Protein AF-A0A969HRS2-F1 (afdb_monomer)

pLDDT: mean 92.59, std 5.69, range [67.19, 98.75]

Structure (mmCIF, N/CA/C/O backbone):
data_AF-A0A969HRS2-F1
#
_entry.id   AF-A0A969HRS2-F1
#
loop_
_atom_site.group_PDB
_atom_site.id
_atom_site.type_symbol
_atom_site.label_atom_id
_atom_site.label_alt_id
_atom_site.label_comp_id
_atom_site.label_asym_id
_atom_site.label_entity_id
_atom_site.label_seq_id
_atom_site.pdbx_PDB_ins_code
_atom_site.Cartn_x
_atom_site.Cartn_y
_atom_site.Cartn_z
_atom_site.occupancy
_atom_site.B_iso_or_equiv
_atom_site.auth_seq_id
_atom_site.auth_comp_id
_atom_site.auth_asym_id
_atom_site.auth_atom_id
_atom_site.pdbx_PDB_model_num
ATOM 1 N N . MET A 1 1 ? 6.900 -6.007 -22.118 1.00 84.50 1 MET A N 1
ATOM 2 C CA . MET A 1 1 ? 6.593 -7.347 -22.661 1.00 84.50 1 MET A CA 1
ATOM 3 C C . MET A 1 1 ? 6.162 -7.152 -24.102 1.00 84.50 1 MET A C 1
ATOM 5 O O . MET A 1 1 ? 5.587 -6.109 -24.361 1.00 84.50 1 MET A O 1
ATOM 9 N N . ASP A 1 2 ? 6.473 -8.085 -24.999 1.00 89.44 2 ASP A N 1
ATOM 10 C CA . ASP A 1 2 ? 5.857 -8.136 -26.331 1.00 89.44 2 ASP A CA 1
ATOM 11 C C . ASP A 1 2 ? 4.479 -8.803 -26.179 1.00 89.44 2 ASP A C 1
ATOM 13 O O . ASP A 1 2 ? 4.404 -9.971 -25.791 1.00 89.44 2 ASP A O 1
ATOM 17 N N . LEU A 1 3 ? 3.402 -8.037 -26.358 1.00 91.56 3 LEU A N 1
ATOM 18 C CA . LEU A 1 3 ? 2.026 -8.501 -26.158 1.00 91.56 3 LEU A CA 1
ATOM 19 C C . LEU A 1 3 ? 1.389 -9.048 -27.438 1.00 91.56 3 LEU A C 1
ATOM 21 O O . LEU A 1 3 ? 0.388 -9.762 -27.348 1.00 91.56 3 LEU A O 1
ATOM 25 N N . ASN A 1 4 ? 1.920 -8.702 -28.611 1.00 91.25 4 ASN A N 1
ATOM 26 C CA . ASN A 1 4 ? 1.336 -9.055 -29.907 1.00 91.25 4 ASN A CA 1
ATOM 27 C C . ASN A 1 4 ? 2.160 -10.115 -30.674 1.00 91.25 4 ASN A C 1
ATOM 29 O O . ASN A 1 4 ? 1.665 -10.668 -31.657 1.00 91.25 4 ASN A O 1
ATOM 33 N N . GLY A 1 5 ? 3.364 -10.443 -30.197 1.00 93.31 5 GLY A N 1
ATOM 34 C CA . GLY A 1 5 ? 4.249 -11.478 -30.723 1.00 93.31 5 GLY A CA 1
ATOM 35 C C . GLY A 1 5 ? 5.013 -11.078 -31.987 1.00 93.31 5 GLY A C 1
ATOM 36 O O . GLY A 1 5 ? 5.442 -11.967 -32.726 1.00 93.31 5 GLY A O 1
ATOM 37 N N . ASP A 1 6 ? 5.148 -9.783 -32.278 1.00 93.81 6 ASP A N 1
ATOM 38 C CA . ASP A 1 6 ? 5.818 -9.289 -33.488 1.00 93.81 6 ASP A CA 1
ATOM 39 C C . ASP A 1 6 ? 7.340 -9.089 -33.323 1.00 93.81 6 ASP A C 1
ATOM 41 O O . ASP A 1 6 ? 8.044 -8.829 -34.304 1.00 93.81 6 ASP A O 1
ATOM 45 N N . GLY A 1 7 ? 7.866 -9.259 -32.103 1.00 92.12 7 GLY A N 1
ATOM 46 C CA . GLY A 1 7 ? 9.275 -9.071 -31.762 1.00 92.12 7 GLY A CA 1
ATOM 47 C C . GLY A 1 7 ? 9.714 -7.605 -31.651 1.00 92.12 7 GLY A C 1
ATOM 48 O O . GLY A 1 7 ? 10.912 -7.341 -31.510 1.00 92.12 7 GLY A O 1
ATOM 49 N N . ILE A 1 8 ? 8.786 -6.645 -31.711 1.00 93.12 8 ILE A N 1
ATOM 50 C CA . ILE A 1 8 ? 9.032 -5.201 -31.721 1.00 93.12 8 ILE A CA 1
ATOM 51 C C . ILE A 1 8 ? 8.324 -4.541 -30.535 1.00 93.12 8 ILE A C 1
ATOM 53 O O . ILE A 1 8 ? 7.139 -4.234 -30.590 1.00 93.12 8 ILE A O 1
ATOM 57 N N . ILE A 1 9 ? 9.090 -4.154 -29.512 1.00 90.00 9 ILE A N 1
ATOM 58 C CA . ILE A 1 9 ? 8.539 -3.414 -28.367 1.00 90.00 9 ILE A CA 1
ATOM 59 C C . ILE A 1 9 ? 8.143 -1.991 -28.774 1.00 90.00 9 ILE A C 1
ATOM 61 O O . ILE A 1 9 ? 8.999 -1.129 -29.000 1.00 90.00 9 ILE A O 1
ATOM 65 N N . ASN A 1 10 ? 6.841 -1.729 -28.841 1.00 89.00 10 ASN A N 1
ATOM 66 C CA . ASN A 1 10 ? 6.278 -0.454 -29.256 1.00 89.00 10 ASN A CA 1
ATOM 67 C C . ASN A 1 10 ? 4.979 -0.096 -28.492 1.00 89.00 10 ASN A C 1
ATOM 69 O O . ASN A 1 10 ? 4.672 -0.629 -27.430 1.00 89.00 10 ASN A O 1
ATOM 73 N N . ASN A 1 11 ? 4.227 0.901 -28.972 1.00 89.12 11 ASN A N 1
ATOM 74 C CA . ASN A 1 11 ? 3.004 1.365 -28.301 1.00 89.12 11 ASN A CA 1
ATOM 75 C C . ASN A 1 11 ? 1.852 0.344 -28.326 1.00 89.12 11 ASN A C 1
ATOM 77 O O . ASN A 1 11 ? 0.915 0.496 -27.544 1.00 89.12 11 ASN A O 1
ATOM 81 N N . GLN A 1 12 ? 1.912 -0.656 -29.207 1.00 92.81 12 GLN A N 1
ATOM 82 C CA . GLN A 1 12 ? 0.958 -1.763 -29.280 1.00 92.81 12 GLN A CA 1
ATOM 83 C C . GLN A 1 12 ? 1.097 -2.731 -28.095 1.00 92.81 12 GLN A C 1
ATOM 85 O O . GLN A 1 12 ? 0.156 -3.461 -27.804 1.00 92.81 12 GLN A O 1
ATOM 90 N N . ASP A 1 13 ? 2.197 -2.652 -27.341 1.00 91.69 13 ASP A N 1
ATOM 91 C CA . ASP A 1 13 ? 2.449 -3.461 -26.142 1.00 91.69 13 ASP A CA 1
ATOM 92 C C . ASP A 1 13 ? 1.914 -2.845 -24.845 1.00 91.69 13 ASP A C 1
ATOM 94 O O . ASP A 1 13 ? 2.311 -3.216 -23.737 1.00 91.69 13 ASP A O 1
ATOM 98 N N . ARG A 1 14 ? 1.023 -1.859 -24.956 1.00 92.31 14 ARG A N 1
ATOM 99 C CA . ARG A 1 14 ? 0.367 -1.243 -23.803 1.00 92.31 14 ARG A CA 1
ATOM 100 C C . ARG A 1 14 ? -0.948 -1.951 -23.522 1.00 92.31 14 ARG A C 1
ATOM 102 O O . ARG A 1 14 ? -1.768 -2.139 -24.414 1.00 92.31 14 ARG A O 1
ATOM 109 N N . THR A 1 15 ? -1.175 -2.266 -22.255 1.00 93.50 15 THR A N 1
ATOM 110 C CA . THR A 1 15 ? -2.420 -2.865 -21.770 1.00 93.50 15 THR A CA 1
ATOM 111 C C . THR A 1 15 ? -2.882 -2.176 -20.489 1.00 93.50 15 THR A C 1
ATOM 113 O O . THR A 1 15 ? -2.183 -1.315 -19.948 1.00 93.50 15 THR A O 1
ATOM 116 N N . ASN A 1 16 ? -4.070 -2.537 -20.007 1.00 91.12 16 ASN A N 1
ATOM 117 C CA . ASN A 1 16 ? -4.496 -2.155 -18.672 1.00 91.12 16 ASN A CA 1
ATOM 118 C C . ASN A 1 16 ? -3.683 -2.946 -17.635 1.00 91.12 16 ASN A C 1
ATOM 120 O O . ASN A 1 16 ? -3.732 -4.173 -17.618 1.00 91.12 16 ASN A O 1
ATOM 124 N N . ILE A 1 17 ? -2.940 -2.224 -16.801 1.00 92.00 17 ILE A N 1
ATOM 125 C CA . ILE A 1 17 ? -2.005 -2.766 -15.807 1.00 92.00 17 ILE A CA 1
ATOM 126 C C . ILE A 1 17 ? -2.451 -2.511 -14.363 1.00 92.00 17 ILE A C 1
ATOM 128 O O . ILE A 1 17 ? -1.679 -2.769 -13.449 1.00 92.00 17 ILE A O 1
ATOM 132 N N . GLY A 1 18 ? -3.646 -1.955 -14.141 1.00 90.12 18 GLY A N 1
ATOM 133 C CA . GLY A 1 18 ? -4.096 -1.658 -12.786 1.00 90.12 18 GLY A CA 1
ATOM 134 C C . GLY A 1 18 ? -5.572 -1.286 -12.667 1.00 90.12 18 GLY A C 1
ATOM 135 O O . GLY A 1 18 ? -6.175 -0.714 -13.579 1.00 90.12 18 GLY A O 1
ATOM 136 N N . HIS A 1 19 ? -6.160 -1.559 -11.506 1.00 93.25 19 HIS A N 1
ATOM 137 C CA . HIS A 1 19 ? -7.541 -1.215 -11.191 1.00 93.25 19 HIS A CA 1
ATOM 138 C C . HIS A 1 19 ? -7.672 -0.495 -9.842 1.00 93.25 19 HIS A C 1
ATOM 140 O O . HIS A 1 19 ? -7.511 -1.086 -8.779 1.00 93.25 19 HIS A O 1
ATOM 146 N N . PHE A 1 20 ? -8.025 0.795 -9.873 1.00 92.69 20 PHE A N 1
ATOM 147 C CA . PHE A 1 20 ? -8.107 1.621 -8.659 1.00 92.69 20 PHE A CA 1
ATOM 148 C C . PHE A 1 20 ? -9.328 1.324 -7.774 1.00 92.69 20 PHE A C 1
ATOM 150 O O . PHE A 1 20 ? -9.346 1.713 -6.604 1.00 92.69 20 PHE A O 1
ATOM 157 N N . LEU A 1 21 ? -10.373 0.683 -8.311 1.00 96.56 21 LEU A N 1
ATOM 158 C CA . LEU A 1 21 ? -11.550 0.334 -7.519 1.00 96.56 21 LEU A CA 1
ATOM 159 C C . LEU A 1 21 ? -11.250 -0.926 -6.694 1.00 96.56 21 LEU A C 1
ATOM 161 O O . LEU A 1 21 ? -10.815 -1.932 -7.256 1.00 96.56 21 LEU A O 1
ATOM 165 N N . PRO A 1 22 ? -11.497 -0.914 -5.374 1.00 96.62 22 PRO A N 1
ATOM 166 C CA . PRO A 1 22 ? -11.329 -2.106 -4.557 1.00 96.62 22 PRO A CA 1
ATOM 167 C C . PRO A 1 22 ? -12.378 -3.160 -4.921 1.00 96.62 22 PRO A C 1
ATOM 169 O O . PRO A 1 22 ? -13.525 -2.835 -5.232 1.00 96.62 22 PRO A O 1
ATOM 172 N N . LYS A 1 23 ? -12.007 -4.438 -4.803 1.00 97.31 23 LYS A N 1
ATOM 173 C CA . LYS A 1 23 ? -12.938 -5.567 -4.957 1.00 97.31 23 LYS A CA 1
ATOM 174 C C . LYS A 1 23 ? -14.002 -5.552 -3.863 1.00 97.31 23 LYS A C 1
ATOM 176 O O . LYS A 1 23 ? -15.158 -5.866 -4.125 1.00 97.31 23 LYS A O 1
ATOM 181 N N . PHE A 1 24 ? -13.608 -5.192 -2.641 1.00 97.94 24 PHE A N 1
ATOM 182 C CA . PHE A 1 24 ? -14.516 -4.942 -1.526 1.00 97.94 24 PHE A CA 1
ATOM 183 C C . PHE A 1 24 ? -13.855 -4.071 -0.452 1.00 97.94 24 PHE A C 1
ATOM 185 O O . PHE A 1 24 ? -12.629 -4.008 -0.329 1.00 97.94 24 PHE A O 1
ATOM 192 N N . SER A 1 25 ? -14.694 -3.432 0.357 1.00 98.19 25 SER A N 1
ATOM 193 C CA . SER A 1 25 ? -14.303 -2.663 1.541 1.00 98.19 25 SER A CA 1
ATOM 194 C C . SER A 1 25 ? -14.915 -3.310 2.775 1.00 98.19 25 SER A C 1
ATOM 196 O O . SER A 1 25 ? -16.031 -3.825 2.712 1.00 98.19 25 SER A O 1
ATOM 198 N N . TYR A 1 26 ? -14.202 -3.293 3.896 1.00 98.44 26 TYR A N 1
ATOM 199 C CA . TYR A 1 26 ? -14.631 -3.967 5.117 1.00 98.44 26 TYR A CA 1
ATOM 200 C C . TYR A 1 26 ? -14.252 -3.172 6.364 1.00 98.44 26 TYR A C 1
ATOM 202 O O . TYR A 1 26 ? -13.376 -2.306 6.359 1.00 98.44 26 TYR A O 1
ATOM 210 N N . GLY A 1 27 ? -14.946 -3.456 7.456 1.00 98.38 27 GLY A N 1
ATOM 211 C CA . GLY A 1 27 ? -14.663 -2.871 8.754 1.00 98.38 27 GLY A CA 1
ATOM 212 C C . GLY A 1 27 ? -15.366 -3.655 9.842 1.00 98.38 27 GLY A C 1
ATOM 213 O O . GLY A 1 27 ? -16.429 -4.230 9.612 1.00 98.38 27 GLY A O 1
ATOM 214 N N . PHE A 1 28 ? -14.748 -3.703 11.013 1.00 98.38 28 PHE A N 1
ATOM 215 C CA . PHE A 1 28 ? -15.291 -4.403 12.165 1.00 98.38 28 PHE A CA 1
ATOM 216 C C . PHE A 1 28 ? -14.889 -3.692 13.451 1.00 98.38 28 PHE A C 1
ATOM 218 O O . PHE A 1 28 ? -13.817 -3.088 13.548 1.00 98.38 28 PHE A O 1
ATOM 225 N N . THR A 1 29 ? -15.773 -3.782 14.436 1.00 98.38 29 THR A N 1
ATOM 226 C CA . THR A 1 29 ? -15.559 -3.241 15.774 1.00 98.38 29 THR A CA 1
ATOM 227 C C . THR A 1 29 ? -15.507 -4.398 16.754 1.00 98.38 29 THR A C 1
ATOM 229 O O . THR A 1 29 ? -16.380 -5.263 16.743 1.00 98.38 29 THR A O 1
ATOM 232 N N . ILE A 1 30 ? -14.483 -4.406 17.598 1.00 97.75 30 ILE A N 1
ATOM 233 C CA . ILE A 1 30 ? -14.338 -5.330 18.718 1.00 97.75 30 ILE A CA 1
ATOM 234 C C . ILE A 1 30 ? -14.532 -4.502 19.978 1.00 97.75 30 ILE A C 1
ATOM 236 O O . ILE A 1 30 ? -13.841 -3.502 20.166 1.00 97.75 30 ILE A O 1
ATOM 240 N N . GLY A 1 31 ? -15.474 -4.900 20.824 1.00 97.25 31 GLY A N 1
ATOM 241 C CA . GLY A 1 31 ? -15.737 -4.215 22.080 1.00 97.25 31 GLY A CA 1
ATOM 242 C C . GLY A 1 31 ? -16.050 -5.190 23.199 1.00 97.25 31 GLY A C 1
ATOM 243 O O . GLY A 1 31 ? -16.543 -6.291 22.949 1.00 97.25 31 GLY A O 1
ATOM 244 N N . GLY A 1 32 ? -15.735 -4.790 24.425 1.00 97.56 32 GLY A N 1
ATOM 245 C CA . GLY A 1 32 ? -16.011 -5.588 25.608 1.00 97.56 32 GLY A CA 1
ATOM 246 C C . GLY A 1 32 ? -15.811 -4.806 26.894 1.00 97.56 32 GLY A C 1
ATOM 247 O O . GLY A 1 32 ? -15.080 -3.817 26.935 1.00 97.56 32 GLY A O 1
ATOM 248 N N . GLU A 1 33 ? -16.456 -5.292 27.946 1.00 97.62 33 GLU A N 1
ATOM 249 C CA . GLU A 1 33 ? -16.412 -4.708 29.279 1.00 97.62 33 GLU A CA 1
ATOM 250 C C . GLU A 1 33 ? -15.925 -5.753 30.283 1.00 97.62 33 GLU A C 1
ATOM 252 O O . GLU A 1 33 ? -16.315 -6.924 30.228 1.00 97.62 33 GLU A O 1
ATOM 257 N N . TYR A 1 34 ? -15.067 -5.345 31.214 1.00 96.94 34 TYR A N 1
ATOM 258 C CA . TYR A 1 34 ? -14.585 -6.211 32.282 1.00 96.94 34 TYR A CA 1
ATOM 259 C C . TYR A 1 34 ? -14.152 -5.405 33.505 1.00 96.94 34 TYR A C 1
ATOM 261 O O . TYR A 1 34 ? -13.243 -4.589 33.417 1.00 96.94 34 TYR A O 1
ATOM 269 N N . LYS A 1 35 ? -14.756 -5.676 34.673 1.00 94.69 35 LYS A N 1
ATOM 270 C CA . LYS A 1 35 ? -14.397 -5.055 35.968 1.00 94.69 35 LYS A CA 1
ATOM 271 C C . LYS A 1 35 ? -14.201 -3.535 35.867 1.00 94.69 35 LYS A C 1
ATOM 273 O O . LYS A 1 35 ? -13.118 -3.034 36.156 1.00 94.69 35 LYS A O 1
ATOM 278 N N . ASN A 1 36 ? -15.244 -2.833 35.426 1.00 96.06 36 ASN A N 1
ATOM 279 C CA . ASN A 1 36 ? -15.260 -1.383 35.212 1.00 96.06 36 ASN A CA 1
ATOM 280 C C . ASN A 1 36 ? -14.389 -0.867 34.058 1.00 96.06 36 ASN A C 1
ATOM 282 O O . ASN A 1 36 ? -14.469 0.320 33.769 1.00 96.06 36 ASN A O 1
ATOM 286 N N . PHE A 1 37 ? -13.605 -1.707 33.384 1.00 97.69 37 PHE A N 1
ATOM 287 C CA . PHE A 1 37 ? -12.943 -1.331 32.139 1.00 97.69 37 PHE A CA 1
ATOM 288 C C . PHE A 1 37 ? -13.867 -1.552 30.949 1.00 97.69 37 PHE A C 1
ATOM 290 O O . PHE A 1 37 ? -14.545 -2.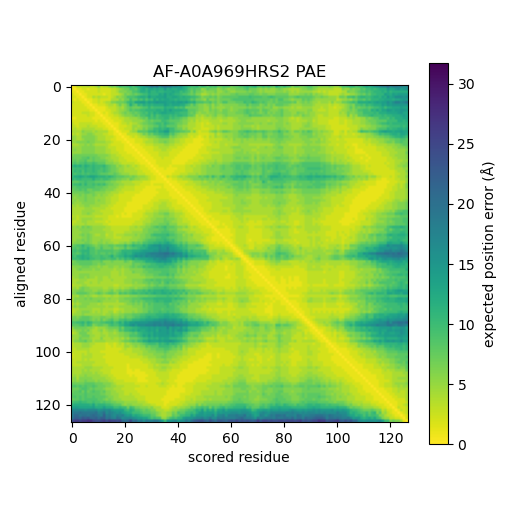577 30.876 1.00 97.69 37 PHE A O 1
ATOM 297 N N . ASP A 1 38 ? -13.819 -0.634 29.995 1.00 97.62 38 ASP A N 1
ATOM 298 C CA . ASP A 1 38 ? -14.446 -0.752 28.685 1.00 97.62 38 ASP A CA 1
ATOM 299 C C . ASP A 1 38 ? -13.379 -0.604 27.596 1.00 97.62 38 ASP A C 1
ATOM 301 O O . ASP A 1 38 ? -12.501 0.254 27.662 1.00 97.62 38 ASP A O 1
ATOM 305 N N . LEU A 1 39 ? -13.408 -1.486 26.601 1.00 9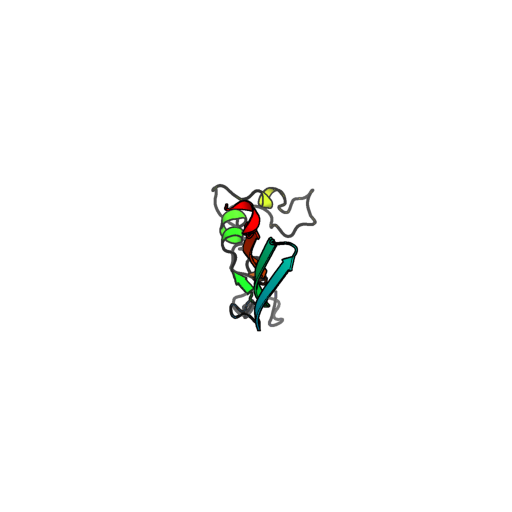8.06 39 LEU A N 1
ATOM 306 C CA . LEU A 1 39 ? -12.518 -1.445 25.447 1.00 98.06 39 LEU A CA 1
ATOM 307 C C . LEU A 1 39 ? -13.369 -1.389 24.186 1.00 98.06 39 LEU A C 1
ATOM 309 O O . LEU A 1 39 ? -14.270 -2.205 24.011 1.00 98.06 39 LEU A O 1
ATOM 313 N N . THR A 1 40 ? -13.037 -0.477 23.279 1.00 98.25 40 THR A N 1
ATOM 314 C CA . THR A 1 40 ? -13.566 -0.447 21.914 1.00 98.25 40 THR A CA 1
ATOM 315 C C . THR A 1 40 ? -12.422 -0.271 20.928 1.00 98.25 40 THR A C 1
ATOM 317 O O . THR A 1 40 ? -11.634 0.668 21.021 1.00 98.25 40 THR A O 1
ATOM 320 N N . VAL A 1 41 ? -12.340 -1.164 19.948 1.00 98.44 41 VAL A N 1
ATOM 321 C CA . VAL A 1 41 ? -11.347 -1.138 18.877 1.00 98.44 41 VAL A CA 1
ATOM 322 C C . VAL A 1 41 ? -12.065 -1.194 17.540 1.00 98.44 41 VAL A C 1
ATOM 324 O O . VAL A 1 41 ? -12.879 -2.084 17.309 1.00 98.44 41 VAL A O 1
ATOM 327 N N . PHE A 1 42 ? -11.750 -0.267 16.643 1.00 98.62 42 PHE A N 1
ATOM 328 C CA . PHE A 1 42 ? -12.334 -0.208 15.307 1.00 98.62 42 PHE A CA 1
ATOM 329 C C . PHE A 1 42 ? -11.262 -0.406 14.239 1.00 98.62 42 PHE A C 1
ATOM 331 O O . PHE A 1 42 ? -10.268 0.324 14.203 1.00 98.62 42 PHE A O 1
ATOM 338 N N . PHE A 1 43 ? -11.500 -1.355 13.338 1.00 98.75 43 PHE A N 1
ATOM 339 C CA . PHE A 1 43 ? -10.677 -1.619 12.165 1.00 98.75 43 PHE A CA 1
ATOM 340 C C . PHE A 1 43 ? -11.435 -1.298 10.876 1.00 98.75 43 PHE A C 1
ATOM 342 O O . PHE A 1 43 ? -12.634 -1.549 10.760 1.00 98.75 43 PHE A O 1
ATOM 349 N N . GLN A 1 44 ? -10.715 -0.781 9.881 1.00 98.69 44 GLN A N 1
ATOM 350 C CA . GLN A 1 44 ? -11.226 -0.516 8.536 1.00 98.69 44 GLN A CA 1
ATOM 351 C C . GLN A 1 44 ? -10.197 -0.963 7.497 1.00 98.69 44 GLN A C 1
ATOM 353 O O . GLN A 1 44 ? -9.005 -0.704 7.666 1.00 98.69 44 GLN A O 1
ATOM 358 N N . GLY A 1 45 ? -10.651 -1.564 6.403 1.00 98.38 45 GLY A N 1
ATOM 359 C CA . GLY A 1 45 ? -9.794 -1.990 5.307 1.00 98.38 45 GLY A CA 1
ATOM 360 C C . GLY A 1 45 ? -10.478 -1.959 3.945 1.00 98.38 45 GLY A C 1
ATOM 361 O O . GLY A 1 45 ? -11.697 -1.804 3.830 1.00 98.38 45 GLY A O 1
ATOM 362 N N . VAL A 1 46 ? -9.657 -2.104 2.912 1.00 98.44 46 VAL A N 1
ATOM 363 C CA . VAL A 1 46 ? -10.055 -2.295 1.510 1.00 98.44 46 VAL A CA 1
ATOM 364 C C . VAL A 1 46 ? -9.181 -3.391 0.912 1.00 98.44 46 VAL A C 1
ATOM 366 O O . VAL A 1 46 ? -8.044 -3.573 1.349 1.00 98.44 46 VAL A O 1
ATOM 369 N N . GLN A 1 47 ? -9.715 -4.138 -0.051 1.00 98.25 47 GLN A N 1
ATOM 370 C CA . GLN A 1 47 ? -9.000 -5.245 -0.678 1.00 98.25 47 GLN A CA 1
ATOM 371 C C . GLN A 1 47 ? -9.087 -5.184 -2.202 1.00 98.25 47 GLN A C 1
ATOM 373 O O . GLN A 1 47 ? -10.172 -5.058 -2.773 1.00 98.25 47 GLN A O 1
ATOM 378 N N . GLY A 1 48 ? -7.948 -5.407 -2.851 1.00 97.12 48 GLY A N 1
ATOM 379 C CA . GLY A 1 48 ? -7.820 -5.703 -4.273 1.00 97.12 48 GLY A CA 1
ATOM 380 C C . GLY A 1 48 ? -7.809 -4.489 -5.194 1.00 97.12 48 GLY A C 1
ATOM 381 O O . GLY A 1 48 ? -8.043 -4.677 -6.383 1.00 97.12 48 GLY A O 1
ATOM 382 N N . ASN A 1 49 ? -7.595 -3.284 -4.662 1.00 97.12 49 ASN A N 1
ATOM 383 C CA . ASN A 1 49 ? -7.277 -2.110 -5.470 1.00 97.12 49 ASN A CA 1
ATOM 384 C C . ASN A 1 49 ? -5.772 -2.037 -5.725 1.00 97.12 49 ASN A C 1
ATOM 386 O O . ASN A 1 49 ? -4.972 -2.322 -4.841 1.00 97.12 49 ASN A O 1
ATOM 390 N N . GLU A 1 50 ? -5.408 -1.554 -6.898 1.00 97.38 50 GLU A N 1
ATOM 391 C CA . GLU A 1 50 ? -4.033 -1.270 -7.291 1.00 97.38 50 GLU A CA 1
ATOM 392 C C . GLU A 1 50 ? -3.831 0.247 -7.352 1.00 97.38 50 GLU A C 1
ATOM 394 O O . GLU A 1 50 ? -4.723 0.995 -7.772 1.00 97.38 50 GLU A O 1
ATOM 399 N N . ILE A 1 51 ? -2.672 0.717 -6.897 1.00 95.88 51 ILE A N 1
ATOM 400 C CA . ILE A 1 51 ? -2.335 2.140 -6.815 1.00 95.88 51 ILE A CA 1
ATOM 401 C C . ILE A 1 51 ? -1.097 2.443 -7.650 1.00 95.88 51 ILE A C 1
ATOM 403 O O . ILE A 1 51 ? -0.140 1.678 -7.662 1.00 95.88 51 ILE A O 1
ATOM 407 N N . LEU A 1 52 ? -1.103 3.588 -8.331 1.00 94.88 52 LEU A N 1
ATOM 408 C CA . LEU A 1 52 ? 0.100 4.119 -8.962 1.00 94.88 52 LEU A CA 1
ATOM 409 C C . LEU A 1 52 ? 0.946 4.826 -7.896 1.00 94.88 52 LEU A C 1
ATOM 411 O O . LEU A 1 52 ? 0.554 5.887 -7.404 1.00 94.88 52 LEU A O 1
ATOM 415 N N . ASN A 1 53 ? 2.109 4.270 -7.564 1.00 93.44 53 ASN A N 1
ATOM 416 C CA . ASN A 1 53 ? 3.054 4.878 -6.639 1.00 93.44 53 ASN A CA 1
ATOM 417 C C . ASN A 1 53 ? 4.051 5.781 -7.377 1.00 93.44 53 ASN A C 1
ATOM 419 O O . ASN A 1 53 ? 5.107 5.358 -7.855 1.00 93.44 53 ASN A O 1
ATOM 423 N N . THR A 1 54 ? 3.734 7.073 -7.419 1.00 91.56 54 THR A N 1
ATOM 424 C CA . THR A 1 54 ? 4.614 8.090 -8.011 1.00 91.56 54 THR A CA 1
ATOM 425 C C . THR A 1 54 ? 5.886 8.331 -7.198 1.00 91.56 54 THR A C 1
ATOM 427 O O . THR A 1 54 ? 6.858 8.833 -7.751 1.00 91.56 54 THR A O 1
ATOM 430 N N . ASN A 1 55 ? 5.942 7.932 -5.921 1.00 91.25 55 ASN A N 1
ATOM 431 C CA . ASN A 1 55 ? 7.171 8.062 -5.137 1.00 91.25 55 ASN A CA 1
ATOM 432 C C . ASN A 1 55 ? 8.270 7.142 -5.672 1.00 91.25 55 ASN A C 1
ATOM 434 O O . ASN A 1 55 ? 9.418 7.561 -5.711 1.00 91.25 55 ASN A O 1
ATOM 438 N N . ILE A 1 56 ? 7.940 5.927 -6.128 1.00 89.69 56 ILE A N 1
ATOM 439 C CA . ILE A 1 56 ? 8.920 5.036 -6.776 1.00 89.69 56 ILE A CA 1
ATOM 440 C C . ILE A 1 56 ? 9.438 5.694 -8.061 1.00 89.69 56 ILE A C 1
ATOM 442 O O . ILE A 1 56 ? 10.637 5.689 -8.329 1.00 89.69 56 ILE A O 1
ATOM 446 N N . TYR A 1 57 ? 8.557 6.328 -8.838 1.00 86.94 57 TYR A N 1
ATOM 447 C CA . TYR A 1 57 ? 8.959 7.074 -10.032 1.00 86.94 57 TYR A CA 1
ATOM 448 C C . TYR A 1 57 ? 9.945 8.206 -9.702 1.00 86.94 57 TYR A C 1
ATOM 450 O O . TYR A 1 57 ? 11.016 8.279 -10.308 1.00 86.94 57 TYR A O 1
ATOM 458 N N . ASP A 1 58 ? 9.629 9.044 -8.715 1.00 87.62 58 ASP A N 1
ATOM 459 C CA . ASP A 1 58 ? 10.452 10.208 -8.373 1.00 87.62 58 ASP A CA 1
ATOM 460 C C . ASP A 1 58 ? 11.750 9.831 -7.641 1.00 87.62 58 ASP A C 1
ATOM 462 O O . ASP A 1 58 ? 12.804 10.414 -7.899 1.00 87.62 58 ASP A O 1
ATOM 466 N N . LEU A 1 59 ? 11.694 8.852 -6.734 1.00 90.00 59 LEU A N 1
ATOM 467 C CA . LEU A 1 59 ? 12.809 8.489 -5.857 1.00 90.00 59 LEU A CA 1
ATOM 468 C C . LEU A 1 59 ? 13.716 7.406 -6.442 1.00 90.00 59 LEU A C 1
ATOM 470 O O . LEU A 1 59 ? 14.876 7.335 -6.0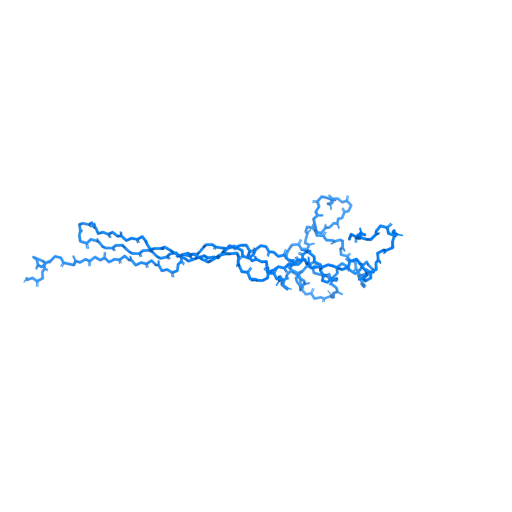38 1.00 90.00 59 LEU A O 1
ATOM 474 N N . GLU A 1 60 ? 13.226 6.585 -7.373 1.00 89.31 60 GLU A N 1
ATOM 475 C CA . GLU A 1 60 ? 13.994 5.485 -7.974 1.00 89.31 60 GLU A CA 1
ATOM 476 C C . GLU A 1 60 ? 14.202 5.617 -9.483 1.00 89.31 60 GLU A C 1
ATOM 478 O O . GLU A 1 60 ? 15.026 4.896 -10.046 1.00 89.31 60 GLU A O 1
ATOM 483 N N . GLY A 1 61 ? 13.508 6.542 -10.157 1.00 82.44 61 GLY A N 1
ATOM 484 C CA . GLY A 1 61 ? 13.620 6.710 -11.609 1.00 82.44 61 GLY A CA 1
ATOM 485 C C . GLY A 1 61 ? 15.016 7.132 -12.078 1.00 82.44 61 GLY A C 1
ATOM 486 O O . GLY A 1 61 ? 15.393 6.851 -13.213 1.00 82.44 61 GLY A O 1
ATOM 487 N N . MET A 1 62 ? 15.801 7.799 -11.217 1.00 85.00 62 MET A N 1
ATOM 488 C CA . MET A 1 62 ? 17.192 8.221 -11.482 1.00 85.00 62 MET A CA 1
ATOM 489 C C . MET A 1 62 ? 17.389 8.967 -12.821 1.00 85.00 62 MET A C 1
ATOM 491 O O . MET A 1 62 ? 18.486 8.997 -13.378 1.00 85.00 62 MET A O 1
ATOM 495 N N . THR A 1 63 ? 16.332 9.593 -13.351 1.00 78.38 63 THR A N 1
ATOM 496 C CA . THR A 1 63 ? 16.334 10.246 -14.675 1.00 78.38 63 THR A CA 1
ATOM 497 C C . THR A 1 63 ? 17.087 11.568 -14.698 1.00 78.38 63 THR A C 1
ATOM 499 O O . THR A 1 63 ? 17.425 12.081 -15.766 1.00 78.38 63 THR A O 1
ATOM 502 N N . ARG A 1 64 ? 17.311 12.157 -13.522 1.00 76.19 64 ARG A N 1
ATOM 503 C CA . ARG A 1 64 ? 17.893 13.486 -13.329 1.00 76.19 64 ARG A CA 1
ATOM 504 C C . ARG A 1 64 ? 18.879 13.457 -12.168 1.00 76.19 64 ARG A C 1
ATOM 506 O O . ARG A 1 64 ? 18.821 12.581 -11.311 1.00 76.19 64 ARG A O 1
ATOM 513 N N . LEU A 1 65 ? 19.750 14.462 -12.114 1.00 79.44 65 LEU A N 1
ATOM 514 C CA . LEU A 1 65 ? 20.722 14.667 -11.035 1.00 79.44 65 LEU A CA 1
ATOM 515 C C . LEU A 1 65 ? 20.063 15.303 -9.795 1.00 79.44 65 LEU A C 1
ATOM 517 O O . LEU A 1 65 ? 20.500 16.345 -9.311 1.00 79.44 65 LEU A O 1
ATOM 521 N N . PHE A 1 66 ? 18.971 14.705 -9.324 1.00 84.44 66 PHE A N 1
ATOM 522 C CA . PHE A 1 66 ? 18.294 15.085 -8.087 1.00 84.44 66 PHE A CA 1
ATOM 523 C C . PHE A 1 66 ? 18.590 14.076 -6.984 1.00 84.44 66 PHE A C 1
ATOM 525 O O . PHE A 1 66 ? 19.186 13.025 -7.223 1.00 84.44 66 PHE A O 1
ATOM 532 N N . ASN A 1 67 ? 18.189 14.418 -5.761 1.00 87.81 67 ASN A N 1
ATOM 533 C CA . ASN A 1 67 ? 18.253 13.466 -4.668 1.00 87.81 67 ASN A CA 1
ATOM 534 C C . ASN A 1 67 ? 17.317 12.279 -4.946 1.00 87.81 67 ASN A C 1
ATOM 536 O O . ASN A 1 67 ? 16.269 12.449 -5.566 1.00 87.81 67 ASN A O 1
ATOM 540 N N . ALA A 1 68 ? 17.704 11.101 -4.470 1.00 90.50 68 ALA A N 1
ATOM 541 C CA . ALA A 1 68 ? 17.010 9.843 -4.708 1.00 90.50 68 ALA A CA 1
ATOM 542 C C . ALA A 1 68 ? 16.758 9.108 -3.385 1.00 90.50 68 ALA A C 1
ATOM 544 O O . ALA A 1 68 ? 17.413 9.374 -2.373 1.00 90.50 68 ALA A O 1
ATOM 545 N N . GLY A 1 69 ? 15.806 8.177 -3.392 1.00 92.31 69 GLY A N 1
ATOM 546 C CA . GLY A 1 69 ? 15.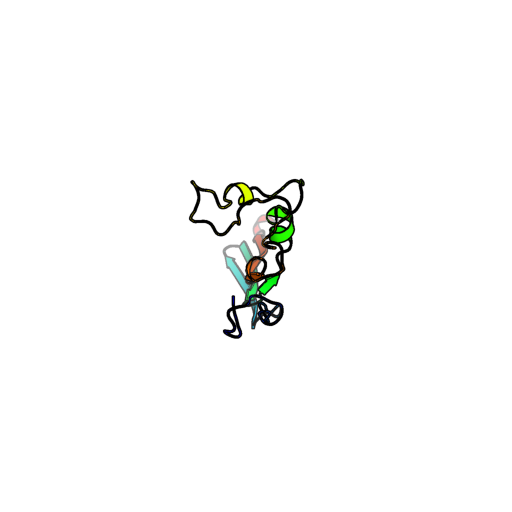568 7.284 -2.260 1.00 92.31 69 GLY A CA 1
ATOM 547 C C . GLY A 1 69 ? 16.713 6.286 -2.091 1.00 92.31 69 GLY A C 1
ATOM 548 O O . GLY A 1 69 ? 17.432 5.980 -3.036 1.00 92.31 69 GLY A O 1
ATOM 549 N N . THR A 1 70 ? 16.879 5.721 -0.896 1.00 94.50 70 THR A N 1
ATOM 550 C CA . THR A 1 70 ? 17.958 4.753 -0.621 1.00 94.50 70 THR A CA 1
ATOM 551 C C . THR A 1 70 ? 17.803 3.429 -1.370 1.00 94.50 70 THR A C 1
ATOM 553 O O . THR A 1 70 ? 18.790 2.712 -1.523 1.00 94.50 70 THR A O 1
ATOM 556 N N . ALA A 1 71 ? 16.614 3.122 -1.900 1.00 92.75 71 ALA A N 1
ATOM 557 C CA . ALA A 1 71 ? 16.371 1.943 -2.733 1.00 92.75 71 ALA A CA 1
ATOM 558 C C . ALA A 1 71 ? 17.312 1.878 -3.954 1.00 92.75 71 ALA A C 1
ATOM 560 O O . ALA A 1 71 ? 17.766 0.800 -4.332 1.00 92.75 71 ALA A O 1
ATOM 561 N N . VAL A 1 72 ? 17.735 3.029 -4.498 1.00 92.38 72 VAL A N 1
ATOM 562 C CA . VAL A 1 72 ? 18.677 3.097 -5.635 1.00 92.38 72 VAL A CA 1
ATOM 563 C C . VAL A 1 72 ? 20.082 2.578 -5.319 1.00 92.38 72 VAL A C 1
ATOM 565 O O . VAL A 1 72 ? 20.880 2.306 -6.224 1.00 92.38 72 VAL A O 1
ATOM 568 N N . LEU A 1 73 ? 20.418 2.427 -4.035 1.00 93.38 73 LEU A N 1
ATOM 569 C CA . LEU A 1 73 ? 21.662 1.784 -3.621 1.00 93.38 73 LEU A CA 1
ATOM 570 C C . LEU A 1 73 ? 21.659 0.295 -3.985 1.00 93.38 73 LEU A C 1
ATOM 572 O O . LEU A 1 73 ? 22.727 -0.249 -4.252 1.00 93.38 73 LEU A O 1
ATOM 576 N N . ASN A 1 74 ? 20.475 -0.319 -4.090 1.00 95.50 74 ASN A N 1
ATOM 577 C CA . ASN A 1 74 ? 20.288 -1.694 -4.539 1.00 95.50 74 ASN A CA 1
ATOM 578 C C . ASN A 1 74 ? 20.113 -1.821 -6.064 1.00 95.50 74 ASN A C 1
ATOM 580 O O . ASN A 1 74 ? 19.656 -2.852 -6.547 1.00 95.50 74 ASN A O 1
ATOM 584 N N . ARG A 1 75 ? 20.453 -0.795 -6.852 1.00 93.06 75 ARG A N 1
ATOM 585 C CA . ARG A 1 75 ? 20.386 -0.870 -8.320 1.00 93.06 75 ARG A CA 1
ATOM 586 C C . ARG A 1 75 ? 21.242 -1.991 -8.896 1.00 93.06 75 ARG A C 1
ATOM 588 O O . ARG A 1 75 ? 22.261 -2.382 -8.315 1.00 93.06 75 ARG A O 1
ATOM 595 N N . TRP A 1 76 ? 20.872 -2.417 -10.098 1.00 94.00 76 TRP A N 1
ATOM 596 C CA . TRP A 1 76 ? 21.649 -3.380 -10.855 1.00 94.00 76 TRP A CA 1
ATOM 597 C C . TRP A 1 76 ? 23.084 -2.889 -11.055 1.00 94.00 76 TRP A C 1
ATOM 599 O O . TRP A 1 76 ? 23.333 -1.747 -11.458 1.00 94.00 76 TRP A O 1
ATOM 609 N N . SER A 1 77 ? 24.037 -3.769 -10.778 1.00 94.19 77 SER A N 1
ATOM 610 C CA . SER A 1 77 ? 25.453 -3.578 -11.075 1.00 94.19 77 SER A CA 1
ATOM 611 C C . SER A 1 77 ? 26.115 -4.928 -11.329 1.00 94.19 77 SER A C 1
ATOM 613 O O . SER A 1 77 ? 25.530 -5.980 -11.077 1.00 94.19 77 SER A O 1
ATOM 615 N N . GLU A 1 78 ? 27.361 -4.929 -11.800 1.00 95.44 78 GLU A N 1
ATOM 616 C CA . GLU A 1 78 ? 28.075 -6.182 -12.072 1.00 95.44 78 GLU A CA 1
ATOM 617 C C . GLU A 1 78 ? 28.199 -7.088 -10.840 1.00 95.44 78 GLU A C 1
ATOM 619 O O . GLU A 1 78 ? 28.215 -8.312 -10.996 1.00 95.44 78 GLU A O 1
ATOM 624 N N . THR A 1 79 ? 28.244 -6.491 -9.646 1.00 96.38 79 THR A N 1
ATOM 625 C CA . THR A 1 79 ? 28.306 -7.166 -8.344 1.00 96.38 79 THR A CA 1
ATOM 626 C C . THR A 1 79 ? 26.937 -7.355 -7.685 1.00 96.38 79 THR A C 1
ATOM 628 O O . THR A 1 79 ? 26.845 -8.115 -6.727 1.00 96.38 79 THR A O 1
ATOM 631 N N . ASN A 1 80 ? 25.879 -6.711 -8.192 1.00 95.56 80 ASN A N 1
ATOM 632 C CA . ASN A 1 80 ? 24.506 -6.818 -7.693 1.00 95.56 80 ASN A CA 1
ATOM 633 C C . ASN A 1 80 ? 23.536 -7.078 -8.852 1.00 95.56 80 ASN A C 1
ATOM 635 O O . ASN A 1 80 ? 22.932 -6.151 -9.392 1.00 95.56 80 ASN A O 1
ATOM 639 N N . ARG A 1 81 ? 23.454 -8.339 -9.287 1.00 95.38 81 ARG A N 1
ATOM 640 C CA . ARG A 1 81 ? 22.684 -8.736 -10.480 1.00 95.38 81 ARG A CA 1
ATOM 641 C C . ARG A 1 81 ? 21.265 -9.208 -10.172 1.00 95.38 81 ARG A C 1
ATOM 643 O O . ARG A 1 81 ? 20.465 -9.283 -11.097 1.00 95.38 81 ARG A O 1
ATOM 650 N N . ASP A 1 82 ? 20.989 -9.534 -8.913 1.00 96.12 82 ASP A N 1
ATOM 651 C CA . ASP A 1 82 ? 19.697 -10.031 -8.438 1.00 96.12 82 ASP A CA 1
ATOM 652 C C . ASP A 1 82 ? 18.935 -8.897 -7.745 1.00 96.12 82 ASP A C 1
ATOM 654 O O . ASP A 1 82 ? 18.997 -8.715 -6.531 1.00 96.12 82 ASP A O 1
ATOM 658 N N . THR A 1 83 ? 18.324 -8.038 -8.557 1.00 93.88 83 THR A N 1
ATOM 659 C CA . THR A 1 83 ? 17.586 -6.861 -8.094 1.00 93.88 83 THR A CA 1
ATOM 660 C C . THR A 1 83 ? 16.566 -6.438 -9.138 1.00 93.88 83 THR A C 1
ATOM 662 O O . THR A 1 83 ? 16.775 -6.598 -10.343 1.00 93.88 83 THR A O 1
ATOM 665 N N . ASP A 1 84 ? 15.468 -5.867 -8.666 1.00 90.12 84 ASP A N 1
ATOM 666 C CA . ASP A 1 84 ? 14.433 -5.246 -9.478 1.00 90.12 84 ASP A CA 1
ATOM 667 C C . ASP A 1 84 ? 14.730 -3.769 -9.770 1.00 90.12 84 ASP A C 1
ATOM 669 O O . ASP A 1 84 ? 14.104 -3.188 -10.653 1.00 90.12 84 ASP A O 1
ATOM 673 N N . VAL A 1 85 ? 15.693 -3.137 -9.094 1.00 92.44 85 VAL A N 1
ATOM 674 C CA . VAL A 1 85 ? 16.052 -1.730 -9.318 1.00 92.44 85 VAL A CA 1
ATOM 675 C C . VAL A 1 85 ? 16.971 -1.601 -10.547 1.00 92.44 85 VAL A C 1
ATOM 677 O O . VAL A 1 85 ? 18.073 -2.159 -10.559 1.00 92.44 85 VAL A O 1
ATOM 680 N N . PRO A 1 86 ? 16.579 -0.848 -11.595 1.00 90.75 86 PRO A N 1
ATOM 681 C CA . PRO A 1 86 ? 17.311 -0.797 -12.855 1.00 90.75 86 PRO A CA 1
ATOM 682 C C . PRO A 1 86 ? 18.661 -0.097 -12.702 1.00 90.75 86 PRO A C 1
ATOM 684 O O . PRO A 1 86 ? 18.867 0.735 -11.821 1.00 90.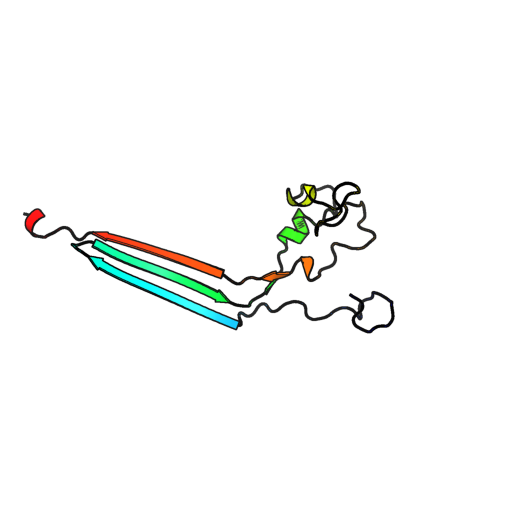75 86 PRO A O 1
ATOM 687 N N . LEU A 1 87 ? 19.585 -0.403 -13.614 1.00 89.75 87 LEU A N 1
ATOM 688 C CA . LEU A 1 87 ? 20.881 0.266 -13.686 1.00 89.75 87 LEU A CA 1
ATOM 689 C C . LEU A 1 87 ? 20.705 1.790 -13.808 1.00 89.75 87 LEU A C 1
ATOM 691 O O . LEU A 1 87 ? 20.031 2.279 -14.715 1.00 89.75 87 LEU A O 1
ATOM 695 N N . ALA A 1 88 ? 21.406 2.541 -12.957 1.00 87.56 88 ALA A N 1
ATOM 696 C CA . ALA A 1 88 ? 21.505 3.990 -13.087 1.00 87.56 88 ALA A CA 1
ATOM 697 C C . ALA A 1 88 ? 22.287 4.347 -14.355 1.00 87.56 88 ALA A C 1
ATOM 699 O O . ALA A 1 88 ? 23.490 4.084 -14.448 1.00 87.56 88 ALA A O 1
ATOM 700 N N . ARG A 1 89 ? 21.620 4.971 -15.328 1.00 84.56 89 ARG A N 1
ATOM 701 C CA . ARG A 1 89 ? 22.256 5.423 -16.566 1.00 84.56 89 ARG A CA 1
ATOM 702 C C . ARG A 1 89 ? 21.769 6.815 -16.932 1.00 84.56 89 ARG A C 1
ATOM 704 O O . ARG A 1 89 ? 20.568 7.054 -17.019 1.00 84.56 89 ARG A O 1
ATOM 711 N N . ASN A 1 90 ? 22.719 7.716 -17.183 1.00 77.00 90 ASN A N 1
ATOM 712 C CA . ASN A 1 90 ? 22.403 9.054 -17.673 1.00 77.00 90 ASN A CA 1
ATOM 713 C C . ASN A 1 90 ? 21.567 8.954 -18.963 1.00 77.00 90 ASN A C 1
ATOM 715 O O . ASN A 1 90 ? 21.769 8.031 -19.752 1.00 77.00 90 ASN A O 1
ATOM 719 N N . THR A 1 91 ? 20.628 9.887 -19.123 1.00 77.25 91 THR A N 1
ATOM 720 C CA . THR A 1 91 ? 19.658 10.002 -20.225 1.00 77.25 91 THR A CA 1
ATOM 721 C C . THR A 1 91 ? 18.683 8.834 -20.409 1.00 77.25 91 THR A C 1
ATOM 723 O O . THR A 1 91 ? 17.945 8.862 -21.387 1.00 77.25 91 THR A O 1
ATOM 726 N N . ASP A 1 92 ? 18.679 7.830 -19.520 1.00 82.81 92 ASP A N 1
ATOM 727 C CA . ASP A 1 92 ? 17.774 6.665 -19.529 1.00 82.81 92 ASP A CA 1
ATOM 728 C C . ASP A 1 92 ? 17.439 6.147 -20.949 1.00 82.81 92 ASP A C 1
ATOM 730 O O . ASP A 1 92 ? 16.284 6.183 -21.375 1.00 82.81 92 ASP A O 1
ATOM 734 N N . PRO A 1 93 ? 18.435 5.678 -21.729 1.00 84.81 93 PRO A N 1
ATOM 735 C CA . PRO A 1 93 ? 18.226 5.315 -23.134 1.00 84.81 93 PRO A CA 1
ATOM 736 C C . PRO A 1 93 ? 17.219 4.172 -23.319 1.00 84.81 93 PRO A C 1
ATOM 738 O O . PRO A 1 93 ? 16.599 4.064 -24.373 1.00 84.81 93 PRO A O 1
ATOM 741 N N . ASN A 1 94 ? 17.047 3.323 -22.301 1.00 85.75 94 ASN A N 1
ATOM 742 C CA . ASN A 1 94 ? 16.054 2.254 -22.320 1.00 85.75 94 ASN A CA 1
ATOM 743 C C . ASN A 1 94 ? 14.644 2.761 -21.984 1.00 85.75 94 ASN A C 1
ATOM 745 O O . ASN A 1 94 ? 13.673 2.064 -22.265 1.00 85.75 94 ASN A O 1
ATOM 749 N N . GLY A 1 95 ? 14.509 3.955 -21.399 1.00 86.38 95 GLY A N 1
ATOM 750 C CA . GLY A 1 95 ? 13.251 4.506 -20.905 1.00 86.38 95 GLY A CA 1
ATOM 751 C C . GLY A 1 95 ? 12.658 3.678 -19.766 1.00 86.38 95 GLY A C 1
ATOM 752 O O . GLY A 1 95 ? 11.470 3.360 -19.800 1.00 86.38 95 GLY A O 1
ATOM 753 N N . ASN A 1 96 ? 13.478 3.305 -18.781 1.00 86.50 96 ASN A N 1
ATOM 754 C CA . ASN A 1 96 ? 13.038 2.610 -17.568 1.00 86.50 96 ASN A CA 1
ATOM 755 C C . ASN A 1 96 ? 12.049 3.438 -16.736 1.00 86.50 96 ASN A C 1
ATOM 757 O O . ASN A 1 96 ? 11.337 2.870 -15.918 1.00 86.50 96 ASN A O 1
ATOM 761 N N . SER A 1 97 ? 11.977 4.751 -16.973 1.00 83.94 97 SER A N 1
ATOM 762 C CA . SER A 1 97 ? 10.997 5.639 -16.336 1.00 83.94 97 SER A CA 1
ATOM 763 C C . SER A 1 97 ? 9.663 5.760 -17.073 1.00 83.94 97 SER A C 1
ATOM 765 O O . SER A 1 97 ? 8.820 6.573 -16.709 1.00 83.94 97 SER A O 1
ATOM 767 N N . ARG A 1 98 ? 9.420 4.985 -18.135 1.00 88.56 98 ARG A N 1
ATOM 768 C CA . ARG A 1 98 ? 8.074 4.922 -18.725 1.00 88.56 98 ARG A CA 1
ATOM 769 C C . ARG A 1 98 ? 7.102 4.315 -17.714 1.00 88.56 98 ARG A C 1
ATOM 771 O O . ARG A 1 98 ? 7.441 3.327 -17.078 1.00 88.56 98 ARG A O 1
ATOM 778 N N . LEU A 1 99 ? 5.887 4.860 -17.623 1.00 88.75 99 LEU A N 1
ATOM 779 C CA . LEU A 1 99 ? 4.838 4.272 -16.786 1.00 88.75 99 LEU A CA 1
ATOM 780 C C . LEU A 1 99 ? 4.608 2.807 -17.181 1.00 88.75 99 LEU A C 1
ATOM 782 O O . LEU A 1 99 ? 4.291 2.509 -18.335 1.00 88.75 99 LEU A O 1
ATOM 786 N N . SER A 1 100 ? 4.789 1.920 -16.210 1.00 91.69 100 SER A N 1
ATOM 787 C CA . SER A 1 100 ? 4.660 0.473 -16.324 1.00 91.69 100 SER A CA 1
ATOM 788 C C . SER A 1 100 ? 4.168 -0.116 -15.001 1.00 91.69 100 SER A C 1
ATOM 790 O O . SER A 1 100 ? 4.006 0.596 -14.007 1.00 91.69 100 SER A O 1
ATOM 792 N N . ASP A 1 101 ? 3.953 -1.427 -15.006 1.00 92.06 101 ASP A N 1
ATOM 793 C CA . ASP A 1 101 ? 3.648 -2.258 -13.837 1.00 92.06 101 ASP A CA 1
ATOM 794 C C . ASP A 1 101 ? 4.630 -2.074 -12.669 1.00 92.06 101 ASP A C 1
ATOM 796 O O . ASP A 1 101 ? 4.214 -2.182 -11.524 1.00 92.06 101 ASP A O 1
ATOM 800 N N . ARG A 1 102 ? 5.889 -1.687 -12.929 1.00 91.62 102 ARG A N 1
ATOM 801 C CA . ARG A 1 102 ? 6.877 -1.296 -11.899 1.00 91.62 102 ARG A CA 1
ATOM 802 C C . ARG A 1 102 ? 6.314 -0.309 -10.872 1.00 91.62 102 ARG A C 1
ATOM 804 O O . ARG A 1 102 ? 6.700 -0.345 -9.710 1.00 91.62 102 ARG A O 1
ATOM 811 N N . TYR A 1 103 ? 5.477 0.621 -11.320 1.00 93.00 103 TYR A N 1
ATOM 812 C CA . TYR A 1 103 ? 4.947 1.691 -10.477 1.00 93.00 103 TYR A CA 1
ATOM 813 C C . TYR A 1 103 ? 3.563 1.369 -9.915 1.00 93.00 103 TYR A C 1
ATOM 815 O O . TYR A 1 103 ? 2.964 2.228 -9.271 1.00 93.00 103 TYR A O 1
ATOM 823 N N . ILE A 1 104 ? 3.032 0.177 -10.187 1.00 95.06 104 ILE A N 1
ATOM 824 C CA . ILE A 1 104 ? 1.739 -0.271 -9.687 1.00 95.06 104 ILE A CA 1
ATOM 825 C C . ILE A 1 104 ? 1.970 -1.142 -8.454 1.00 95.06 104 ILE A C 1
ATOM 827 O O . ILE A 1 104 ? 2.700 -2.126 -8.504 1.00 95.06 104 ILE A O 1
ATOM 831 N N . GLU A 1 105 ? 1.326 -0.787 -7.348 1.00 94.94 105 GLU A N 1
ATOM 832 C CA . GLU A 1 105 ? 1.401 -1.530 -6.092 1.00 94.94 105 GLU A CA 1
ATOM 833 C C . GLU A 1 105 ? 0.020 -2.001 -5.638 1.00 94.94 105 GLU A C 1
ATOM 835 O O . GLU A 1 105 ? -1.001 -1.374 -5.936 1.00 94.94 105 GLU A O 1
ATOM 840 N N . ASP A 1 106 ? -0.010 -3.091 -4.867 1.00 96.56 106 ASP A N 1
ATOM 841 C CA . ASP A 1 106 ? -1.218 -3.518 -4.166 1.00 96.56 106 ASP A CA 1
ATOM 842 C C . ASP A 1 106 ? -1.569 -2.487 -3.084 1.00 96.56 106 ASP A C 1
ATOM 844 O O . ASP A 1 106 ? -0.844 -2.292 -2.108 1.00 96.56 106 ASP A O 1
ATOM 848 N N . GLY A 1 107 ? -2.701 -1.811 -3.267 1.00 96.81 107 GLY A N 1
ATOM 849 C CA . GLY A 1 107 ? -3.226 -0.823 -2.335 1.00 96.81 107 GLY A CA 1
ATOM 850 C C . GLY A 1 107 ? -4.154 -1.413 -1.274 1.00 96.81 107 GLY A C 1
ATOM 851 O O . GLY A 1 107 ? -4.849 -0.647 -0.597 1.00 96.81 107 GLY A O 1
ATOM 852 N N . SER A 1 108 ? -4.214 -2.741 -1.147 1.00 98.12 108 SER A N 1
ATOM 853 C CA . SER A 1 108 ? -4.968 -3.431 -0.103 1.00 98.12 108 SER A CA 1
ATOM 854 C C . SER A 1 108 ? -4.397 -3.126 1.277 1.00 98.12 108 SER A C 1
ATOM 856 O O . SER A 1 108 ? -3.190 -3.178 1.501 1.00 98.12 108 SER A O 1
ATOM 858 N N . TYR A 1 109 ? -5.270 -2.847 2.242 1.00 98.19 109 TYR A N 1
ATOM 859 C CA . TYR A 1 109 ? -4.838 -2.615 3.617 1.00 98.19 109 TYR A CA 1
ATOM 860 C C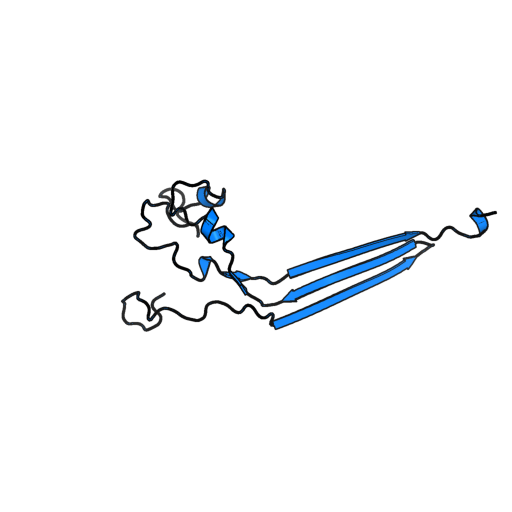 . TYR A 1 109 ? -5.919 -2.961 4.637 1.00 98.19 109 TYR A C 1
ATOM 862 O O . TYR A 1 109 ? -7.118 -2.928 4.355 1.00 98.19 109 TYR A O 1
ATOM 870 N N . LEU A 1 110 ? -5.469 -3.179 5.872 1.00 98.44 110 LEU A N 1
ATOM 871 C CA . LEU A 1 110 ? -6.273 -3.143 7.087 1.00 98.44 110 LEU A CA 1
ATOM 872 C C . LEU A 1 110 ? -5.601 -2.184 8.067 1.00 98.44 110 LEU A C 1
ATOM 874 O O . LEU A 1 110 ? -4.410 -2.312 8.342 1.00 98.44 110 LEU A O 1
ATOM 878 N N . ARG A 1 111 ? -6.350 -1.223 8.608 1.00 98.31 111 ARG A N 1
ATOM 879 C CA . ARG A 1 111 ? -5.833 -0.286 9.612 1.00 98.31 111 ARG A CA 1
ATOM 880 C C . ARG A 1 111 ? -6.707 -0.256 10.852 1.00 98.31 111 ARG A C 1
ATOM 882 O O . ARG A 1 111 ? -7.936 -0.283 10.758 1.00 98.31 111 ARG A O 1
ATOM 889 N N . LEU A 1 112 ? -6.058 -0.114 12.003 1.00 98.25 112 LEU A N 1
ATOM 890 C CA . LEU A 1 112 ? -6.705 0.302 13.239 1.00 98.25 112 LEU A CA 1
ATOM 891 C C . LEU A 1 112 ? -7.091 1.773 13.095 1.00 98.25 112 LEU A C 1
ATOM 893 O O . LEU A 1 112 ? -6.238 2.641 12.917 1.00 98.25 112 LEU A O 1
ATOM 897 N N . LYS A 1 113 ? -8.391 2.041 13.108 1.00 98.06 113 LYS A N 1
ATOM 898 C CA . LYS A 1 113 ? -8.933 3.390 12.983 1.00 98.06 113 LYS A CA 1
ATOM 899 C C . LYS A 1 113 ? -9.031 4.090 14.321 1.00 98.06 113 LYS A C 1
ATOM 901 O O . LYS A 1 113 ? -8.662 5.253 14.391 1.00 98.06 113 LYS A O 1
ATOM 906 N N . ASN A 1 114 ? -9.526 3.386 15.334 1.00 97.31 114 ASN A N 1
ATOM 907 C CA . ASN A 1 114 ? -9.682 3.906 16.685 1.00 97.31 114 ASN A CA 1
ATOM 908 C C . ASN A 1 114 ? -9.417 2.801 17.706 1.00 97.31 114 ASN A C 1
ATOM 910 O O . ASN A 1 114 ? -9.764 1.640 17.478 1.00 97.31 114 ASN A O 1
ATOM 914 N N . LEU A 1 115 ? -8.852 3.195 18.843 1.00 98.00 115 LEU A N 1
ATOM 915 C CA . LEU A 1 115 ? -8.761 2.394 20.055 1.00 98.00 115 LEU A CA 1
ATOM 916 C C . LEU A 1 115 ? -9.161 3.291 21.223 1.00 98.00 115 LEU A C 1
ATOM 918 O O . LEU A 1 115 ? -8.602 4.372 21.400 1.00 98.00 115 LEU A O 1
ATOM 922 N N . THR A 1 116 ? -10.127 2.834 22.006 1.00 98.12 116 THR A N 1
ATOM 923 C CA . THR A 1 116 ? -10.636 3.523 23.188 1.00 98.12 116 THR A CA 1
ATOM 924 C C . THR A 1 116 ? -10.611 2.547 24.349 1.00 98.12 116 THR A C 1
ATOM 926 O O . THR A 1 116 ? -11.171 1.459 24.244 1.00 98.12 116 THR A O 1
ATOM 929 N N . LEU A 1 117 ? -9.946 2.938 25.432 1.00 97.75 117 LEU A N 1
ATOM 930 C CA . LEU A 1 117 ? -9.930 2.226 26.703 1.00 97.75 117 LEU A CA 1
ATOM 931 C C . LEU A 1 117 ? -10.471 3.179 27.768 1.00 97.75 117 LEU A C 1
ATOM 933 O O . LEU A 1 117 ? -9.880 4.236 27.994 1.00 97.75 117 LEU A O 1
ATOM 937 N N . GLY A 1 118 ? -11.585 2.812 28.385 1.00 97.81 118 GLY A N 1
ATOM 938 C CA . GLY A 1 118 ? -12.205 3.534 29.484 1.00 97.81 118 GLY A CA 1
ATOM 939 C C . GLY A 1 118 ? -12.129 2.759 30.798 1.00 97.81 118 GLY A C 1
ATOM 940 O O . GLY A 1 118 ? -11.878 1.551 30.836 1.00 97.81 118 GLY A O 1
ATOM 941 N N . TYR A 1 119 ? -12.300 3.495 3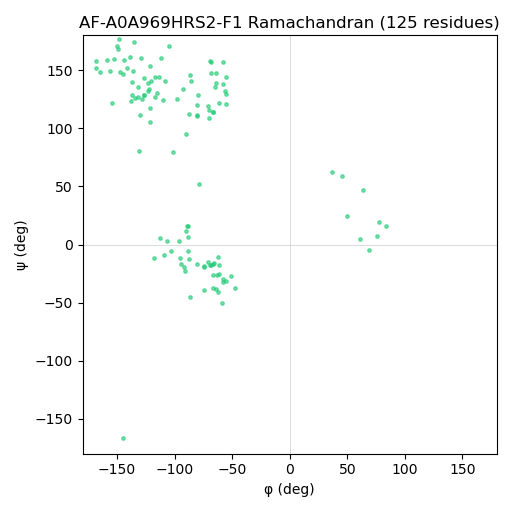1.895 1.00 96.69 119 TYR A N 1
ATOM 942 C CA . TYR A 1 119 ? -12.505 2.941 33.227 1.00 96.69 119 TYR A CA 1
ATOM 943 C C . TYR A 1 119 ? -13.598 3.732 33.943 1.00 96.69 119 TYR A C 1
ATOM 945 O O . TYR A 1 119 ? -13.493 4.946 34.126 1.00 96.69 119 TYR A O 1
ATOM 953 N N . THR A 1 120 ? -14.635 3.032 34.381 1.00 96.69 120 THR A N 1
ATOM 954 C CA . THR A 1 120 ? -15.758 3.603 35.121 1.00 96.69 120 THR A CA 1
ATOM 955 C C . THR A 1 120 ? -15.447 3.612 36.612 1.00 96.69 120 THR A C 1
ATOM 957 O O . THR A 1 120 ? -15.403 2.556 37.244 1.00 96.69 120 THR A O 1
ATOM 960 N N . ILE A 1 121 ? -15.276 4.796 37.204 1.00 95.44 121 ILE A N 1
ATOM 961 C CA . ILE A 1 121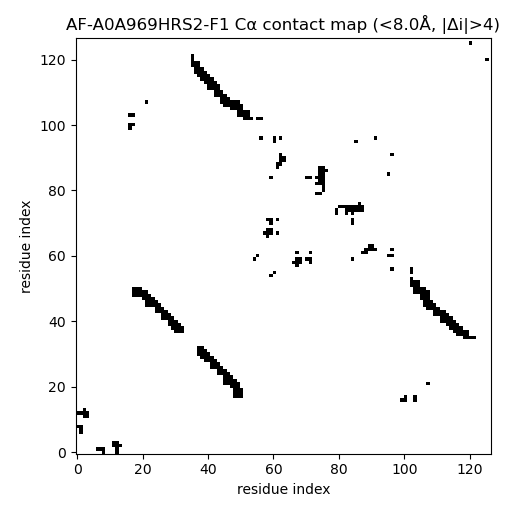 ? -15.045 4.932 38.649 1.00 95.44 121 ILE A CA 1
ATOM 962 C C . ILE A 1 121 ? -16.262 4.371 39.417 1.00 95.44 121 ILE A C 1
ATOM 964 O O . ILE A 1 121 ? -17.377 4.849 39.196 1.00 95.44 121 ILE A O 1
ATOM 968 N N . PRO A 1 122 ? -16.086 3.364 40.300 1.00 93.44 122 PRO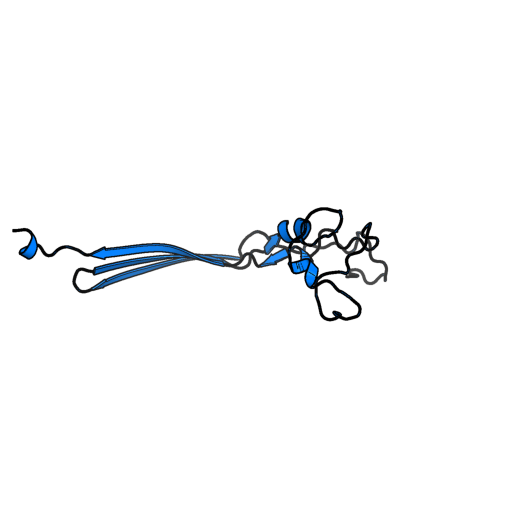 A N 1
ATOM 969 C CA . PRO A 1 122 ? -17.167 2.840 41.132 1.00 93.44 122 PRO A CA 1
ATOM 970 C C . PRO A 1 122 ? -17.799 3.930 41.998 1.00 93.44 122 PRO A C 1
ATOM 972 O O . PRO A 1 122 ? -17.088 4.712 42.627 1.00 93.44 122 PRO A O 1
ATOM 975 N N . THR A 1 123 ? -19.129 3.934 42.102 1.00 91.94 123 THR A N 1
ATOM 976 C CA . THR A 1 123 ? -19.869 4.916 42.914 1.00 91.94 123 THR A CA 1
ATOM 977 C C . THR A 1 123 ? -19.458 4.903 44.383 1.00 91.94 123 THR A C 1
ATOM 979 O O . THR A 1 123 ? -19.398 5.955 45.000 1.00 91.94 123 THR A O 1
ATOM 982 N N . SER A 1 124 ? -19.068 3.743 44.920 1.00 91.44 124 SER A N 1
ATOM 983 C CA . SER A 1 124 ? -18.572 3.599 46.296 1.00 91.44 124 SER A CA 1
ATOM 984 C C . SER A 1 124 ? -17.279 4.365 46.603 1.00 91.44 124 SER A C 1
ATOM 986 O O . SER A 1 124 ? -16.857 4.380 47.752 1.00 91.44 124 SER A O 1
ATOM 988 N N . LEU A 1 125 ? -16.594 4.905 45.590 1.00 86.81 125 LEU A N 1
ATOM 989 C CA . LEU A 1 125 ? -15.368 5.696 45.739 1.00 86.81 125 LEU A CA 1
ATOM 990 C C . LEU A 1 125 ? -15.600 7.200 45.507 1.00 86.81 125 LEU A C 1
ATOM 992 O O . LEU A 1 125 ? -14.630 7.953 45.482 1.00 86.81 125 LEU A O 1
ATOM 996 N N . LEU A 1 126 ? -16.846 7.619 45.260 1.00 85.62 126 LEU A N 1
ATOM 997 C CA . LEU A 1 126 ? -17.206 9.004 44.932 1.00 85.62 126 LEU A CA 1
ATOM 998 C C . LEU A 1 126 ? -17.848 9.774 46.103 1.00 85.62 126 LEU A C 1
ATOM 1000 O O . LEU A 1 126 ? -18.061 10.977 45.958 1.00 85.62 126 LEU A O 1
ATOM 1004 N N . ASP A 1 127 ? -18.113 9.103 47.227 1.00 67.19 127 ASP A N 1
ATOM 1005 C CA . ASP A 1 127 ? -18.590 9.678 48.499 1.00 67.19 127 ASP A CA 1
ATOM 1006 C C . ASP A 1 127 ? -17.425 9.891 49.486 1.00 67.19 127 ASP A C 1
ATOM 1008 O O . ASP A 1 127 ? -17.476 10.875 50.263 1.00 67.19 127 ASP A O 1
#

Nearest PDB structures (foldseek):
  8aa4-assembly1_B  TM=9.219E-01  e=4.752E-08  Bacteroides thetaiotaomicron VPI-5482
  8a9y-assembly1_I  TM=8.564E-01  e=8.437E-08  Bacteroides thetaiotaomicron VPI-5482
  6zm1-assembly1_B  TM=8.937E-01  e=5.717E-07  Bacteroides thetaiotaomicron VPI-5482
  6z8i-assembly1_B  TM=8.440E-01  e=3.432E-07  Bacteroides thetaiotaomicron VPI-5482
  6sli-assembly1_B  TM=8.178E-01  e=3.388E-05  Porphyromonas gingivalis W83

Foldseek 3Di:
DPPPPPPDDDPVPDDDLFAQDFPDKDKDWDWDDDPQKIKIWIKIWTFDGKDQACLCLVQQVLADPDHHDPLVVQEDDPVRNPDPRHDRDYNPPVPPSDDDNVRIDGPTDMDTPDIDMDGDDDPVVVD

Solvent-accessible surface area (backbone atoms only — not comparable to full-atom values): 7973 Å² total; per-residue (Å²): 114,73,74,81,76,82,86,67,87,52,83,81,46,66,74,90,71,73,44,72,65,53,77,46,74,51,69,52,73,51,71,54,73,56,95,52,31,37,40,40,36,34,37,42,35,39,37,69,15,32,37,80,43,61,62,55,51,65,29,56,42,59,68,58,101,63,84,63,43,76,70,55,76,54,23,37,42,99,90,38,74,90,52,90,39,66,60,86,43,85,78,40,86,85,47,83,69,54,94,51,62,90,36,47,40,82,59,47,48,76,42,80,76,47,78,46,78,50,71,59,80,58,72,91,78,74,123

Sequence (127 aa):
MDLNGDGIINNQDRTNIGHFLPKFSYGFTIGGEYKNFDLTVFFQGVQGNEILNTNIYDLEGMTRLFNAGTAVLNRWSETNRDTDVPLARNTDPNGNSRLSDRYIEDGSYLRLKNLTLGYTIPTSLLD

Secondary structure (DSSP, 8-state):
--SSSSS--SGGG-------S-SEEEEEEEEEEETTEEEEEEEEEEES-EEE-HHHHHHH---SSS---GGGGG--BTTB-S-SSPP--TT-TT-TTSSSGGGEEE--EEEEEEEEEEE---GGG--

Mean predicted aligned error: 5.75 Å

Radius of gyration: 24.73 Å; Cα contacts (8 Å, |Δi|>4): 196; chains: 1; bounding box: 48×27×82 Å